Protein AF-A0A941WMC3-F1 (afdb_monomer_lite)

Sequence (54 aa):
FLKELGIRVQVNSDAHYPERINNARFEGLSALKKAGFTSVVEWHGGKWEDVLLA

pLDDT: mean 96.54, std 3.09, range [78.44, 98.19]

Foldseek 3Di:
DCVVVVHAAADFQPDPDPVRGCPCVLVVLVVVVVVPDQWHWDDDPNDIDTDGRD

Secondary structure (DSSP, 8-state):
-TTTTT---------SSGGGTTTTHHHHHHHHHHTT--EEEEEETTEEEEEE--

Structure (mmCIF, N/CA/C/O backbone):
data_AF-A0A941WMC3-F1
#
_entry.id   AF-A0A941WMC3-F1
#
loop_
_atom_site.group_PDB
_atom_site.id
_atom_site.type_symbol
_atom_site.label_atom_id
_atom_site.label_alt_id
_atom_site.label_comp_id
_atom_site.label_asym_id
_atom_site.label_entity_id
_atom_site.label_seq_id
_atom_site.pdbx_PDB_ins_code
_atom_site.Cartn_x
_atom_site.Cartn_y
_atom_site.Cartn_z
_atom_site.occupancy
_atom_site.B_iso_or_equiv
_atom_site.auth_seq_id
_atom_site.auth_comp_id
_atom_site.auth_asym_id
_atom_site.auth_atom_id
_atom_site.pdbx_PDB_model_num
ATOM 1 N N . PHE A 1 1 ? -6.828 10.892 8.578 1.00 85.25 1 PHE A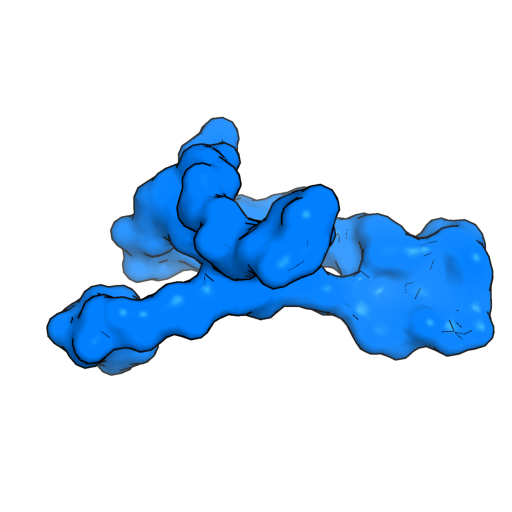 N 1
ATOM 2 C CA . PHE A 1 1 ? -7.943 11.069 7.625 1.00 85.25 1 PHE A CA 1
ATOM 3 C C . PHE A 1 1 ? -8.327 9.789 6.872 1.00 85.25 1 PHE A C 1
ATOM 5 O O . PHE A 1 1 ? -9.305 9.183 7.268 1.00 85.25 1 PHE A O 1
ATOM 12 N N . LEU A 1 2 ? -7.592 9.305 5.849 1.00 95.44 2 LEU A N 1
ATOM 13 C CA . LEU A 1 2 ? -8.031 8.129 5.051 1.00 95.44 2 LEU A CA 1
ATOM 14 C C . LEU A 1 2 ? -8.294 6.867 5.895 1.00 95.44 2 LEU A C 1
ATOM 16 O O . LEU A 1 2 ? -9.351 6.254 5.778 1.00 95.44 2 LEU A O 1
ATOM 20 N N . LYS A 1 3 ? -7.360 6.533 6.795 1.00 94.12 3 LYS A N 1
ATOM 21 C CA . LYS A 1 3 ? -7.500 5.414 7.738 1.00 94.12 3 LYS A CA 1
ATOM 22 C C . LYS A 1 3 ? -8.728 5.561 8.642 1.00 94.12 3 LYS A C 1
ATOM 24 O O . LYS A 1 3 ? -9.467 4.605 8.832 1.00 94.12 3 LYS A O 1
ATOM 29 N N . GLU A 1 4 ? -8.934 6.748 9.209 1.00 96.00 4 GLU A N 1
ATOM 30 C CA . GLU A 1 4 ? -10.042 7.034 10.138 1.00 96.00 4 GLU A CA 1
ATOM 31 C C . GLU A 1 4 ? -11.406 6.946 9.448 1.00 96.00 4 GLU A C 1
ATOM 33 O O . GLU A 1 4 ? -12.393 6.599 10.084 1.00 96.00 4 GLU A O 1
ATOM 38 N N . LEU A 1 5 ? -11.449 7.212 8.140 1.00 97.12 5 LEU A N 1
ATOM 39 C CA . LEU A 1 5 ? -12.636 7.044 7.303 1.00 97.12 5 LEU A CA 1
ATOM 40 C C . LEU A 1 5 ? -12.849 5.597 6.828 1.00 97.12 5 LEU A C 1
ATOM 42 O O . LEU A 1 5 ? -13.809 5.335 6.109 1.00 97.12 5 LEU A O 1
ATOM 46 N N . GLY A 1 6 ? -11.955 4.664 7.172 1.00 95.19 6 GLY A N 1
ATOM 47 C CA . GLY A 1 6 ? -12.027 3.277 6.707 1.00 95.19 6 GLY A CA 1
ATOM 48 C C . GLY A 1 6 ? -11.763 3.108 5.206 1.00 95.19 6 GLY A C 1
ATOM 49 O O . GLY A 1 6 ? -12.170 2.107 4.618 1.00 95.19 6 GLY A O 1
ATOM 50 N N . ILE A 1 7 ? -11.097 4.073 4.563 1.00 97.25 7 ILE A N 1
ATOM 51 C CA . ILE A 1 7 ? -10.776 4.000 3.134 1.00 97.25 7 ILE A CA 1
ATOM 52 C C . ILE A 1 7 ? -9.592 3.050 2.933 1.00 97.25 7 ILE A C 1
ATOM 54 O O . ILE A 1 7 ? -8.514 3.247 3.499 1.00 97.25 7 ILE A O 1
ATOM 58 N N . ARG A 1 8 ? -9.792 2.033 2.089 1.00 96.75 8 ARG A N 1
ATOM 59 C CA . ARG A 1 8 ? -8.739 1.099 1.670 1.00 96.75 8 ARG A CA 1
ATOM 60 C C . ARG A 1 8 ? -7.761 1.775 0.714 1.00 96.75 8 ARG A C 1
ATOM 62 O O . ARG A 1 8 ? -8.150 2.633 -0.074 1.00 96.75 8 ARG A O 1
ATOM 69 N N . VAL A 1 9 ? -6.501 1.356 0.767 1.00 97.62 9 VAL A N 1
ATOM 70 C CA . VAL A 1 9 ? -5.412 1.947 -0.022 1.00 97.62 9 VAL A CA 1
ATOM 71 C C . VAL A 1 9 ? -4.646 0.874 -0.784 1.00 97.62 9 VAL A C 1
ATOM 73 O O . VAL A 1 9 ? -4.368 -0.193 -0.244 1.00 97.62 9 VAL A O 1
ATOM 76 N N . GLN A 1 10 ? -4.298 1.169 -2.033 1.00 97.25 10 GLN A N 1
ATOM 77 C CA . GLN A 1 10 ? -3.449 0.340 -2.886 1.00 97.25 10 GLN A CA 1
ATOM 78 C C . GLN A 1 10 ? -2.120 1.066 -3.111 1.00 97.25 10 GLN A C 1
ATOM 80 O O . GLN A 1 10 ? -2.092 2.292 -3.214 1.00 97.25 10 GLN A O 1
ATOM 85 N N . VAL A 1 11 ? -1.025 0.312 -3.214 1.00 97.12 11 VAL A N 1
ATOM 86 C CA . VAL A 1 11 ? 0.294 0.846 -3.579 1.00 97.12 11 VAL A CA 1
ATOM 87 C C . VAL A 1 11 ? 0.623 0.430 -5.008 1.00 97.12 11 VAL A C 1
ATOM 89 O O . VAL A 1 11 ? 0.556 -0.753 -5.341 1.00 97.12 11 VAL A O 1
ATOM 92 N N . ASN A 1 12 ? 1.000 1.392 -5.847 1.00 96.94 12 ASN A N 1
ATOM 93 C CA . ASN A 1 12 ? 1.532 1.153 -7.185 1.00 96.94 12 ASN A CA 1
ATOM 94 C C . ASN A 1 12 ? 2.778 2.024 -7.433 1.00 96.94 12 ASN A C 1
ATOM 96 O O . ASN A 1 12 ? 3.078 2.931 -6.659 1.00 96.94 12 ASN A O 1
ATOM 100 N N . SER A 1 13 ? 3.513 1.721 -8.503 1.00 97.31 13 SER A N 1
ATOM 101 C CA . SER A 1 13 ? 4.708 2.465 -8.930 1.00 97.31 13 SER A CA 1
ATOM 102 C C . SER A 1 13 ? 4.446 3.453 -10.070 1.00 97.31 13 SER A C 1
ATOM 104 O O . SER A 1 13 ? 5.338 4.227 -10.408 1.00 97.31 13 SER A O 1
ATOM 106 N N . ASP A 1 14 ? 3.266 3.376 -10.697 1.00 97.25 14 ASP A N 1
ATOM 107 C CA . ASP A 1 14 ? 2.923 4.083 -11.941 1.00 97.25 14 ASP A CA 1
ATOM 108 C C . ASP A 1 14 ? 3.978 3.892 -13.056 1.00 97.25 14 ASP A C 1
ATOM 110 O O . ASP A 1 14 ? 4.334 4.785 -13.833 1.00 97.25 14 ASP A O 1
ATOM 114 N N . ALA A 1 15 ? 4.573 2.698 -13.084 1.00 97.62 15 ALA A N 1
ATOM 115 C CA . ALA A 1 15 ? 5.681 2.389 -13.965 1.00 97.62 15 ALA A CA 1
ATOM 116 C C . ALA A 1 15 ? 5.247 2.297 -15.431 1.00 97.62 15 ALA A C 1
ATOM 118 O O . ALA A 1 15 ? 4.303 1.598 -15.785 1.00 97.62 15 ALA A O 1
ATOM 119 N N . HIS A 1 16 ? 6.044 2.929 -16.290 1.00 97.44 16 HIS A N 1
ATOM 120 C CA . HIS A 1 16 ? 5.936 2.839 -17.748 1.00 97.44 16 HIS A CA 1
ATOM 121 C C . HIS A 1 16 ? 7.027 1.936 -18.360 1.00 97.44 16 HIS A C 1
ATOM 123 O O . HIS A 1 16 ? 7.096 1.782 -19.576 1.00 97.44 16 HIS A O 1
ATOM 129 N N . TYR A 1 17 ? 7.878 1.340 -17.514 1.00 97.50 17 TYR A N 1
ATOM 130 C CA . TYR A 1 17 ? 8.951 0.416 -17.889 1.00 97.50 17 TYR A CA 1
ATOM 131 C C . TYR A 1 17 ? 8.941 -0.809 -16.956 1.00 97.50 17 TYR A C 1
ATOM 133 O O . TYR A 1 17 ? 8.781 -0.618 -15.743 1.00 97.50 17 TYR A O 1
ATOM 141 N N . PRO A 1 18 ? 9.122 -2.044 -17.467 1.00 97.75 18 PRO A N 1
ATOM 142 C CA . PRO A 1 18 ? 9.005 -3.264 -16.662 1.00 97.75 18 PRO A CA 1
ATOM 143 C C . PRO A 1 18 ? 9.923 -3.308 -15.435 1.00 97.75 18 PRO A C 1
ATOM 145 O O . PRO A 1 18 ? 9.492 -3.686 -14.348 1.00 97.75 18 PRO A O 1
ATOM 148 N N . GLU A 1 19 ? 11.169 -2.859 -15.567 1.00 97.94 19 GLU A N 1
ATOM 149 C CA . GLU A 1 19 ? 12.165 -2.851 -14.494 1.00 97.94 19 GLU A CA 1
ATOM 150 C C . GLU A 1 19 ? 11.798 -1.927 -13.320 1.00 97.94 19 GLU A C 1
ATOM 152 O O . GLU A 1 19 ? 12.394 -2.015 -12.248 1.00 97.94 19 GLU A O 1
ATOM 157 N N . ARG A 1 20 ? 10.790 -1.062 -13.493 1.00 97.50 20 ARG A N 1
ATOM 158 C CA . ARG A 1 20 ? 10.310 -0.125 -12.469 1.00 97.50 20 ARG A CA 1
ATOM 159 C C . ARG A 1 20 ? 9.011 -0.560 -11.800 1.00 97.50 20 ARG A C 1
ATOM 161 O O . ARG A 1 20 ? 8.512 0.176 -10.955 1.00 97.50 20 ARG A O 1
ATOM 168 N N . ILE A 1 21 ? 8.466 -1.736 -12.122 1.00 96.69 21 ILE A N 1
ATOM 169 C CA . ILE A 1 21 ? 7.131 -2.154 -11.661 1.00 96.69 21 ILE A CA 1
ATOM 170 C C . ILE A 1 21 ? 6.960 -2.125 -10.132 1.00 96.69 21 ILE A C 1
ATOM 172 O O . ILE A 1 21 ? 5.877 -1.816 -9.645 1.00 96.69 21 ILE A O 1
ATOM 176 N N . ASN A 1 22 ? 8.033 -2.356 -9.370 1.00 96.69 22 ASN A N 1
ATOM 177 C CA . ASN A 1 22 ? 8.041 -2.296 -7.902 1.00 96.69 22 ASN A CA 1
ATOM 178 C C . ASN A 1 22 ? 8.861 -1.128 -7.336 1.00 96.69 22 ASN A C 1
ATOM 180 O O . ASN A 1 22 ? 9.202 -1.131 -6.152 1.00 96.69 22 ASN A O 1
ATOM 184 N N . ASN A 1 23 ? 9.203 -0.142 -8.163 1.00 98.06 23 ASN A N 1
ATOM 185 C CA . ASN A 1 23 ? 10.029 0.976 -7.732 1.00 98.06 23 ASN A CA 1
ATOM 186 C C . ASN A 1 23 ? 9.380 1.704 -6.544 1.00 98.06 23 ASN A C 1
ATOM 188 O O . ASN A 1 23 ? 8.187 1.999 -6.578 1.00 98.06 23 ASN A O 1
ATOM 192 N N . ALA A 1 24 ? 10.163 1.950 -5.492 1.00 97.69 24 ALA A N 1
ATOM 193 C CA . ALA A 1 24 ? 9.731 2.552 -4.227 1.00 97.69 24 ALA A CA 1
ATOM 194 C C . ALA A 1 24 ? 8.553 1.856 -3.495 1.00 97.69 24 ALA A C 1
ATOM 196 O O . ALA A 1 24 ? 7.981 2.419 -2.555 1.00 97.69 24 ALA A O 1
ATOM 197 N N . ARG A 1 25 ? 8.153 0.632 -3.892 1.00 97.31 25 ARG A N 1
ATOM 198 C CA . ARG A 1 25 ? 7.009 -0.063 -3.272 1.00 97.31 25 ARG A CA 1
ATOM 199 C C . ARG A 1 25 ? 7.260 -0.322 -1.787 1.00 97.31 25 ARG A C 1
ATOM 201 O O . ARG A 1 25 ? 6.356 -0.141 -0.978 1.00 97.31 25 ARG A O 1
ATOM 208 N N . PHE A 1 26 ? 8.477 -0.717 -1.415 1.00 97.12 26 PHE A N 1
ATOM 209 C CA . PHE A 1 26 ? 8.834 -0.999 -0.022 1.00 97.12 26 PHE A CA 1
ATOM 210 C C . PHE A 1 26 ? 8.706 0.245 0.872 1.00 97.12 26 PHE A C 1
ATOM 212 O O . PHE A 1 26 ? 8.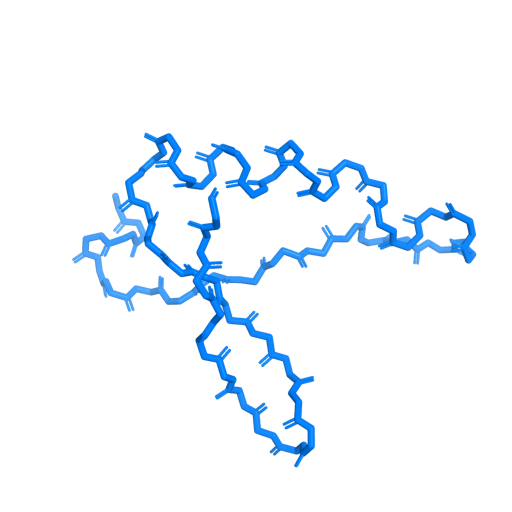166 0.183 1.979 1.00 97.12 26 PHE A O 1
ATOM 219 N N . GLU A 1 27 ? 9.155 1.390 0.375 1.00 98.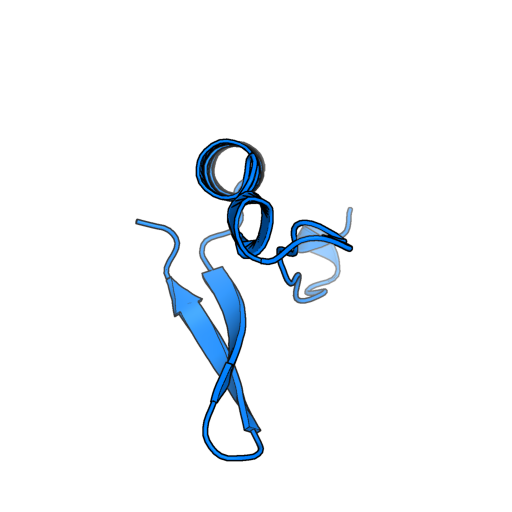00 27 GLU A N 1
ATOM 220 C CA . GLU A 1 27 ? 9.088 2.685 1.038 1.00 98.00 27 GLU A CA 1
ATOM 221 C C . GLU A 1 27 ? 7.634 3.142 1.196 1.00 98.00 27 GLU A C 1
ATOM 223 O O . GLU A 1 27 ? 7.248 3.585 2.281 1.00 98.00 27 GLU A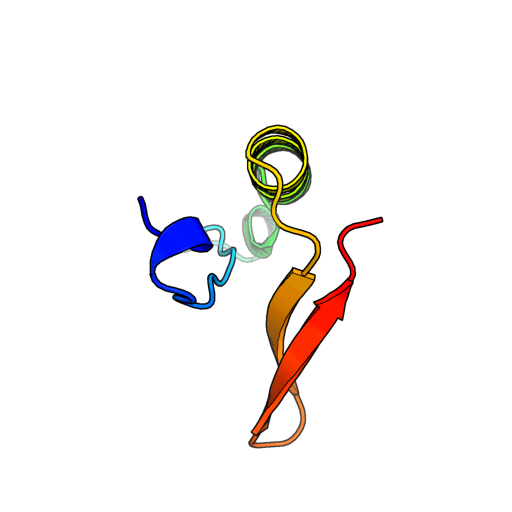 O 1
ATOM 228 N N . GLY A 1 28 ? 6.807 2.957 0.160 1.00 97.44 28 GLY A N 1
ATOM 229 C CA . GLY A 1 28 ? 5.369 3.229 0.211 1.00 97.44 28 GLY A CA 1
ATOM 230 C C . GLY A 1 28 ? 4.647 2.391 1.271 1.00 97.44 28 GLY A C 1
ATOM 231 O O . GLY A 1 28 ? 3.924 2.932 2.109 1.00 97.44 28 GLY A O 1
ATOM 232 N N . LEU A 1 29 ? 4.901 1.079 1.302 1.00 97.94 29 LEU A N 1
ATOM 233 C CA . LEU A 1 29 ? 4.341 0.176 2.317 1.00 97.94 29 LEU A CA 1
ATOM 234 C C . LEU A 1 29 ? 4.802 0.562 3.733 1.00 97.94 29 LEU A C 1
ATOM 236 O O . LEU A 1 29 ? 3.995 0.625 4.663 1.00 97.94 29 LEU A O 1
ATOM 240 N N . SER A 1 30 ? 6.083 0.900 3.893 1.00 98.06 30 SER A N 1
ATOM 241 C CA . SER A 1 30 ? 6.649 1.347 5.170 1.00 98.06 30 SER A CA 1
ATOM 242 C C . SER A 1 30 ? 6.015 2.652 5.665 1.00 98.06 30 SER A C 1
ATOM 244 O O . SER A 1 30 ? 5.775 2.809 6.864 1.00 98.06 30 SER A O 1
ATOM 246 N N . ALA A 1 31 ? 5.724 3.594 4.764 1.00 97.50 31 ALA A N 1
ATOM 247 C CA . ALA A 1 31 ? 5.049 4.844 5.102 1.00 97.50 31 ALA A CA 1
ATOM 248 C C . ALA A 1 31 ? 3.605 4.602 5.568 1.00 97.50 31 ALA A C 1
ATOM 250 O O . ALA A 1 31 ? 3.189 5.169 6.579 1.00 97.50 31 ALA A O 1
ATOM 251 N N . LEU A 1 32 ? 2.865 3.710 4.900 1.00 97.69 32 LEU A N 1
ATOM 252 C CA . LEU A 1 32 ? 1.508 3.331 5.309 1.00 97.69 32 LEU A CA 1
ATOM 253 C C . LEU A 1 32 ? 1.489 2.661 6.687 1.00 97.69 32 LEU A C 1
ATOM 255 O O . LEU A 1 32 ? 0.661 3.014 7.529 1.00 97.69 32 LEU A O 1
ATOM 259 N N . LYS A 1 33 ? 2.448 1.769 6.960 1.00 97.44 33 LYS A N 1
ATOM 260 C CA . LYS A 1 33 ? 2.608 1.152 8.283 1.00 97.44 33 LYS A CA 1
ATOM 261 C C . LYS A 1 33 ? 2.869 2.201 9.366 1.00 97.44 33 LYS A C 1
ATOM 263 O O . LYS A 1 33 ? 2.212 2.190 10.403 1.00 97.44 33 LYS A O 1
ATOM 268 N N . LYS A 1 34 ? 3.769 3.160 9.109 1.00 97.31 34 LYS A N 1
ATOM 269 C CA . LYS A 1 34 ? 4.034 4.293 10.020 1.00 97.31 34 LYS A CA 1
ATOM 270 C C . LYS A 1 34 ? 2.803 5.182 10.227 1.00 97.31 34 LYS A C 1
ATOM 272 O O . LYS A 1 34 ? 2.594 5.671 11.330 1.00 97.31 34 LYS A O 1
ATOM 277 N N . ALA A 1 35 ? 1.969 5.348 9.200 1.00 96.44 35 ALA A N 1
ATOM 278 C CA . ALA A 1 35 ? 0.681 6.044 9.284 1.00 96.44 35 ALA A CA 1
ATOM 279 C C . ALA A 1 35 ? -0.420 5.217 9.987 1.00 96.44 35 ALA A C 1
ATOM 281 O O . ALA A 1 35 ? -1.549 5.682 10.158 1.00 96.44 35 ALA A O 1
ATOM 282 N N . GLY A 1 36 ? -0.102 3.992 10.414 1.00 96.62 36 GLY A N 1
ATOM 283 C CA . GLY A 1 36 ? -0.965 3.131 11.208 1.00 96.62 36 GLY A CA 1
ATOM 284 C C . GLY A 1 36 ? -1.899 2.235 10.398 1.00 96.62 36 GLY A C 1
ATOM 285 O O . GLY A 1 36 ? -2.810 1.663 10.996 1.00 96.62 36 GLY A O 1
ATOM 286 N N . PHE A 1 37 ? -1.736 2.118 9.081 1.00 97.94 37 PHE A N 1
ATOM 287 C CA . PHE A 1 37 ? -2.443 1.090 8.315 1.00 97.94 37 PHE A CA 1
ATOM 288 C C . PHE A 1 37 ? -1.895 -0.298 8.673 1.00 97.94 37 PHE A C 1
ATOM 290 O O . PHE A 1 37 ? -0.697 -0.461 8.900 1.00 97.94 37 PHE A O 1
ATOM 297 N N . THR A 1 38 ? -2.775 -1.297 8.720 1.00 97.12 38 THR A N 1
ATOM 298 C CA . THR A 1 38 ? -2.423 -2.704 8.989 1.00 97.12 38 THR A CA 1
ATOM 299 C C . THR A 1 38 ? -2.434 -3.562 7.726 1.00 97.12 38 THR A C 1
ATOM 301 O O . THR A 1 38 ? -1.845 -4.640 7.709 1.00 97.12 38 THR A O 1
ATOM 304 N N . SER A 1 39 ? -3.091 -3.088 6.669 1.00 97.81 39 SER A N 1
ATOM 305 C CA . SER A 1 39 ? -3.199 -3.758 5.376 1.00 97.81 39 SER A CA 1
ATOM 306 C C . SER A 1 39 ? -3.235 -2.754 4.224 1.00 97.81 39 SER A C 1
ATOM 308 O O . SER A 1 39 ? -3.537 -1.571 4.410 1.00 97.81 39 SER A O 1
ATOM 310 N N . VAL A 1 40 ? -2.930 -3.255 3.031 1.00 98.19 40 VAL A N 1
ATOM 311 C CA . VAL A 1 40 ? -3.211 -2.630 1.731 1.00 98.19 40 VAL A CA 1
ATOM 312 C C . VAL A 1 40 ? -4.163 -3.522 0.950 1.00 98.19 40 VAL A C 1
ATOM 314 O O . VAL A 1 40 ? -4.304 -4.695 1.277 1.00 98.19 40 VAL A O 1
ATOM 317 N N . VAL A 1 41 ? -4.801 -2.986 -0.083 1.00 97.88 41 VAL A N 1
ATOM 318 C CA . VAL A 1 41 ? -5.652 -3.770 -0.978 1.00 97.88 41 VAL A CA 1
ATOM 319 C C . VAL A 1 41 ? -4.902 -4.128 -2.261 1.00 97.88 41 VAL A C 1
ATOM 321 O O . VAL A 1 41 ? -4.267 -3.270 -2.876 1.00 97.88 41 VAL A O 1
ATOM 324 N N . GLU A 1 42 ? -4.986 -5.391 -2.672 1.00 97.25 42 GLU A N 1
ATOM 325 C CA . GLU A 1 42 ? -4.404 -5.923 -3.909 1.00 97.25 42 GLU A CA 1
ATOM 326 C C . GLU A 1 42 ? -5.482 -6.628 -4.748 1.00 97.25 42 GLU A C 1
ATOM 328 O O . GLU A 1 42 ? -6.497 -7.086 -4.221 1.00 97.25 42 GLU A O 1
ATOM 333 N N . TRP A 1 43 ? -5.304 -6.676 -6.072 1.00 96.12 43 TRP A N 1
ATOM 334 C CA . TRP A 1 43 ? -6.232 -7.365 -6.976 1.00 96.12 43 TRP A CA 1
ATOM 335 C C . TRP A 1 43 ? -5.718 -8.765 -7.298 1.00 96.12 43 TRP A C 1
ATOM 337 O O . TRP A 1 43 ? -4.773 -8.914 -8.073 1.00 96.12 43 TRP A O 1
ATOM 347 N N . HIS A 1 44 ? -6.364 -9.794 -6.754 1.00 96.38 44 HIS A N 1
ATOM 348 C CA . HIS A 1 44 ? -6.012 -11.196 -6.967 1.00 96.38 44 HIS A CA 1
ATOM 349 C C . HIS A 1 44 ? -7.215 -11.964 -7.510 1.00 96.38 44 HIS A C 1
ATOM 351 O O . HIS A 1 44 ? -8.304 -11.915 -6.945 1.00 96.38 44 HIS A O 1
ATOM 357 N N . GLY A 1 45 ? -7.035 -12.687 -8.620 1.00 94.75 45 GLY A N 1
ATOM 358 C CA . GLY A 1 45 ? -8.041 -13.637 -9.113 1.00 94.75 45 GLY A CA 1
ATOM 359 C C . GLY A 1 45 ? -9.444 -13.053 -9.340 1.00 94.75 45 GLY A C 1
ATOM 360 O O . GLY A 1 45 ? -10.428 -13.753 -9.123 1.00 94.75 45 GLY A O 1
ATOM 361 N N . GLY A 1 46 ? -9.554 -11.782 -9.742 1.00 97.31 46 GLY A N 1
ATOM 362 C CA . GLY A 1 46 ? -10.847 -11.140 -10.006 1.00 97.31 46 GLY A CA 1
ATOM 363 C C . GLY A 1 46 ? -11.509 -10.480 -8.792 1.00 97.31 46 GLY A C 1
ATOM 364 O O . GLY A 1 46 ? -12.681 -10.115 -8.869 1.00 97.31 46 GLY A O 1
A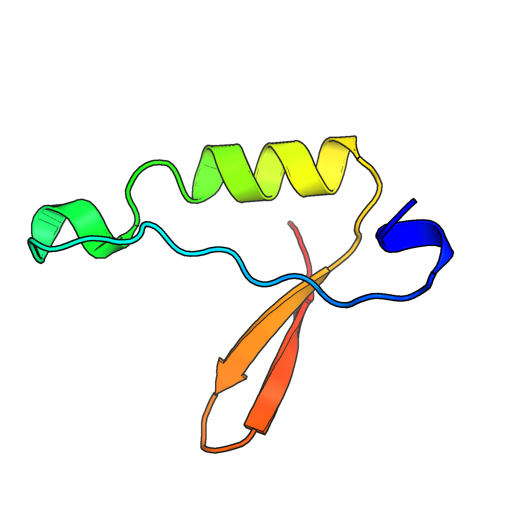TOM 365 N N . LYS A 1 47 ? -10.792 -10.332 -7.672 1.00 97.56 47 LYS A N 1
ATOM 366 C CA . LYS A 1 47 ? -11.300 -9.690 -6.456 1.00 97.56 47 LYS A CA 1
ATOM 367 C C . LYS A 1 47 ? -10.238 -8.840 -5.761 1.00 97.56 47 LYS A C 1
ATOM 369 O O . LYS A 1 47 ? -9.040 -9.076 -5.888 1.00 97.56 47 LYS A O 1
ATOM 374 N N . TRP A 1 48 ? -10.715 -7.860 -5.000 1.00 97.31 48 TRP A N 1
ATOM 375 C CA . TRP A 1 48 ? -9.897 -7.051 -4.102 1.00 97.31 48 TRP A CA 1
ATOM 376 C C . TRP A 1 48 ? -9.693 -7.786 -2.776 1.00 97.31 48 TRP A C 1
ATOM 378 O O . TRP A 1 48 ? -10.675 -8.120 -2.112 1.00 97.31 48 TRP A O 1
ATOM 388 N N . GLU A 1 49 ? -8.443 -7.998 -2.385 1.00 98.12 49 GLU A N 1
ATOM 389 C CA . GLU A 1 49 ? -8.049 -8.674 -1.148 1.00 98.12 49 GLU A CA 1
ATOM 390 C C . GLU A 1 49 ? -7.235 -7.735 -0.260 1.00 98.12 49 GLU A C 1
ATOM 392 O O . GLU A 1 49 ? -6.374 -7.009 -0.752 1.00 98.12 49 GLU A O 1
ATOM 397 N N . ASP A 1 50 ? -7.488 -7.761 1.049 1.00 97.62 50 ASP A N 1
ATOM 398 C CA . ASP A 1 50 ? -6.636 -7.071 2.014 1.00 97.62 50 ASP A CA 1
ATOM 399 C C . ASP A 1 50 ? -5.393 -7.924 2.311 1.00 97.62 50 ASP A C 1
ATOM 401 O O . ASP A 1 50 ? -5.492 -9.063 2.769 1.00 97.62 50 ASP A O 1
ATOM 405 N N . VAL A 1 51 ? -4.216 -7.353 2.075 1.00 97.44 51 VAL A N 1
ATOM 406 C CA . VAL A 1 51 ? -2.905 -7.963 2.304 1.00 97.44 51 VAL A CA 1
ATOM 407 C C . VAL A 1 51 ? -2.225 -7.248 3.464 1.00 97.44 51 VAL A C 1
ATOM 409 O O . VAL A 1 51 ? -2.137 -6.019 3.490 1.00 97.44 51 VAL A O 1
ATOM 412 N N . LEU A 1 52 ? -1.757 -8.014 4.449 1.00 97.25 52 LEU A N 1
ATOM 413 C CA . LEU A 1 52 ? -1.154 -7.461 5.661 1.00 97.25 52 LEU A CA 1
AT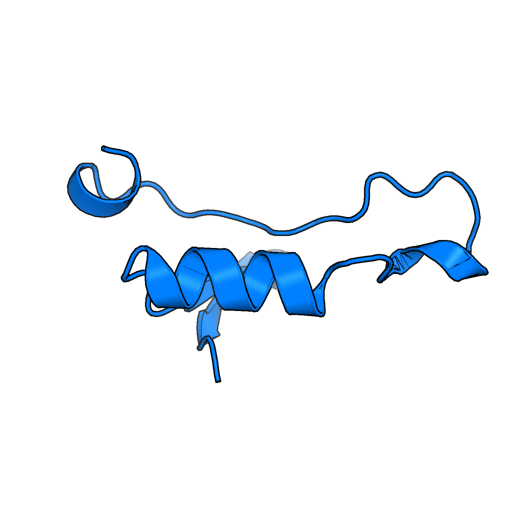OM 414 C C . LEU A 1 52 ? 0.178 -6.763 5.363 1.00 97.25 52 LEU A C 1
ATOM 416 O O . LEU A 1 52 ? 1.026 -7.277 4.634 1.00 97.25 52 LEU A O 1
ATOM 420 N N . LEU A 1 53 ? 0.371 -5.601 5.985 1.00 94.56 53 LEU A N 1
ATOM 421 C CA . LEU A 1 53 ? 1.647 -4.893 5.979 1.00 94.56 53 LEU A CA 1
ATOM 422 C C . LEU A 1 53 ? 2.593 -5.551 6.993 1.00 94.56 53 LEU A C 1
ATOM 424 O O . LEU A 1 53 ? 2.400 -5.404 8.202 1.00 94.56 53 LEU A O 1
ATOM 428 N N . ALA A 1 54 ? 3.595 -6.282 6.489 1.00 78.44 54 ALA A N 1
ATOM 429 C CA . ALA A 1 54 ? 4.634 -6.933 7.295 1.00 78.44 54 ALA A CA 1
ATOM 430 C C . ALA A 1 54 ? 5.507 -5.935 8.068 1.00 78.44 54 ALA A C 1
ATOM 432 O O . ALA A 1 54 ? 5.736 -4.787 7.617 1.00 78.44 54 ALA A O 1
#

Radius of gyration: 11.97 Å; chains: 1; bounding box: 25×25×29 Å